Protein AF-A0A922DA40-F1 (afdb_monomer_lite)

Structure (mmCIF, N/CA/C/O backbone):
data_AF-A0A922DA40-F1
#
_entry.id   AF-A0A922DA40-F1
#
loop_
_atom_site.group_PDB
_atom_site.id
_atom_site.type_symbol
_atom_site.label_atom_id
_atom_site.label_alt_id
_atom_site.label_comp_id
_atom_site.label_asym_id
_atom_site.label_entity_id
_atom_site.label_seq_id
_atom_site.pdbx_PDB_ins_code
_atom_site.Cartn_x
_atom_site.Cartn_y
_atom_site.Cartn_z
_atom_site.occupancy
_atom_site.B_iso_or_equiv
_atom_site.auth_seq_id
_atom_site.auth_comp_id
_atom_site.auth_asym_id
_atom_site.auth_atom_id
_atom_site.pdbx_PDB_model_num
ATOM 1 N N . MET A 1 1 ? 18.856 2.507 1.432 1.00 57.56 1 MET A N 1
ATOM 2 C CA . MET A 1 1 ? 17.487 1.992 1.203 1.00 57.56 1 MET A CA 1
ATOM 3 C C . MET A 1 1 ? 16.734 1.787 2.518 1.00 57.56 1 MET A C 1
ATOM 5 O O . MET A 1 1 ? 15.672 2.367 2.653 1.00 57.56 1 MET A O 1
ATOM 9 N N . TYR A 1 2 ? 17.294 1.087 3.519 1.00 61.53 2 TYR A N 1
ATOM 10 C CA . TYR A 1 2 ? 16.634 0.909 4.829 1.00 61.53 2 TYR A CA 1
ATOM 11 C C . TYR A 1 2 ? 16.321 2.211 5.602 1.00 61.53 2 TYR A C 1
ATOM 13 O O . TYR A 1 2 ? 15.345 2.240 6.345 1.00 61.53 2 TYR A O 1
ATOM 21 N N . ASP A 1 3 ? 17.093 3.290 5.418 1.00 82.38 3 ASP A N 1
ATOM 22 C CA . ASP A 1 3 ? 16.867 4.548 6.156 1.00 82.38 3 ASP A CA 1
ATOM 23 C C . ASP A 1 3 ? 15.694 5.387 5.624 1.00 82.38 3 ASP A C 1
ATOM 25 O O . ASP A 1 3 ? 14.892 5.891 6.408 1.00 82.38 3 ASP A O 1
ATOM 29 N N . PHE A 1 4 ? 15.537 5.502 4.300 1.00 87.62 4 PHE A N 1
ATOM 30 C CA . PHE A 1 4 ? 14.433 6.267 3.703 1.00 87.62 4 PHE A CA 1
ATOM 31 C C . PHE A 1 4 ? 13.077 5.644 4.029 1.00 87.62 4 PHE A C 1
ATOM 33 O O . PHE A 1 4 ? 12.173 6.356 4.468 1.00 87.62 4 PHE A O 1
ATOM 40 N N . TYR A 1 5 ? 12.991 4.314 3.953 1.00 92.31 5 TYR A N 1
ATOM 41 C CA . TYR A 1 5 ? 11.803 3.576 4.361 1.00 92.31 5 TYR A CA 1
ATOM 42 C C . TYR A 1 5 ? 11.425 3.869 5.819 1.00 92.31 5 TYR A C 1
ATOM 44 O O . TYR A 1 5 ? 10.262 4.123 6.130 1.00 92.31 5 TYR A O 1
ATOM 52 N N . LYS A 1 6 ? 12.415 3.883 6.723 1.00 95.31 6 LYS A N 1
ATOM 53 C CA . LYS A 1 6 ? 12.194 4.144 8.151 1.00 95.31 6 LYS A CA 1
ATOM 54 C C . LYS A 1 6 ? 11.672 5.560 8.400 1.00 95.31 6 LYS A C 1
ATOM 56 O O . LYS A 1 6 ? 10.735 5.727 9.177 1.00 95.31 6 LYS A O 1
ATOM 61 N N . ILE A 1 7 ? 12.253 6.563 7.741 1.00 95.88 7 ILE A N 1
ATOM 62 C CA . ILE A 1 7 ? 11.807 7.961 7.845 1.00 95.88 7 ILE A CA 1
ATOM 63 C C . ILE A 1 7 ? 10.385 8.112 7.286 1.00 95.88 7 ILE A C 1
ATOM 65 O O . ILE A 1 7 ? 9.548 8.768 7.904 1.00 95.88 7 ILE A O 1
ATOM 69 N N . GLY A 1 8 ? 10.093 7.477 6.150 1.00 96.12 8 GLY A N 1
ATOM 70 C CA . GLY A 1 8 ? 8.775 7.515 5.521 1.00 96.12 8 GLY A CA 1
ATOM 71 C C . GLY A 1 8 ? 7.673 6.861 6.356 1.00 96.12 8 GLY A C 1
ATOM 72 O O . GLY A 1 8 ? 6.615 7.462 6.560 1.00 96.12 8 GLY A O 1
ATOM 73 N N . GLU A 1 9 ? 7.927 5.671 6.908 1.00 96.19 9 GLU A N 1
ATOM 74 C CA . GLU A 1 9 ? 6.984 5.006 7.818 1.00 96.19 9 GLU A CA 1
ATOM 75 C C . GLU A 1 9 ? 6.796 5.790 9.128 1.00 96.19 9 GLU A C 1
ATOM 77 O O . GLU A 1 9 ? 5.674 5.872 9.636 1.00 96.19 9 GLU A O 1
ATOM 82 N N . GLU A 1 10 ? 7.851 6.418 9.659 1.00 96.38 10 GLU A N 1
ATOM 83 C CA . GLU A 1 10 ? 7.732 7.287 10.834 1.00 96.38 10 GLU A CA 1
ATOM 84 C C . GLU A 1 10 ? 6.865 8.518 10.536 1.00 96.38 10 GLU A C 1
ATOM 86 O O . GLU A 1 10 ? 5.948 8.820 11.303 1.00 96.38 10 GLU A O 1
ATOM 91 N N . LEU A 1 11 ? 7.076 9.189 9.399 1.00 96.69 11 LEU A N 1
ATOM 92 C CA . LEU A 1 11 ? 6.264 10.339 8.997 1.00 96.69 11 LEU A CA 1
ATOM 93 C C . LEU A 1 11 ? 4.793 9.953 8.809 1.00 96.69 11 LEU A C 1
ATOM 95 O O . LEU A 1 11 ? 3.905 10.645 9.309 1.00 96.69 11 LEU A O 1
ATOM 99 N N . LYS A 1 12 ? 4.522 8.818 8.155 1.00 96.50 12 LYS A N 1
ATOM 100 C CA . LYS A 1 12 ? 3.167 8.261 8.031 1.00 96.50 12 LYS A CA 1
ATOM 101 C C . LYS A 1 12 ? 2.510 8.095 9.402 1.00 96.50 12 LYS A C 1
ATOM 103 O O . LYS A 1 12 ? 1.348 8.472 9.561 1.00 96.50 12 LYS A O 1
ATOM 108 N N . ARG A 1 13 ? 3.237 7.570 10.396 1.00 95.12 13 ARG A N 1
ATOM 109 C CA . ARG A 1 13 ? 2.729 7.428 11.770 1.00 95.12 13 ARG A CA 1
ATOM 110 C C . ARG A 1 13 ? 2.417 8.784 12.405 1.00 95.12 13 ARG A C 1
ATOM 112 O O . ARG A 1 13 ? 1.376 8.909 13.044 1.00 95.12 13 ARG A O 1
ATOM 119 N N . GLN A 1 14 ? 3.283 9.778 12.217 1.00 96.19 14 GLN A N 1
ATOM 120 C CA . GLN A 1 14 ? 3.118 11.122 12.783 1.00 96.19 14 GLN A CA 1
ATOM 121 C C . GLN A 1 14 ? 1.884 11.847 12.237 1.00 96.19 14 GLN A C 1
ATOM 123 O O . GLN A 1 14 ? 1.150 12.463 13.007 1.00 96.19 14 GLN A O 1
ATOM 128 N N . ILE A 1 15 ? 1.623 11.741 10.932 1.00 95.38 15 ILE A N 1
ATOM 129 C CA . ILE A 1 15 ? 0.474 12.403 10.291 1.00 95.38 15 ILE A CA 1
ATOM 130 C C . ILE A 1 15 ? -0.811 11.560 10.322 1.00 95.38 15 ILE A C 1
ATOM 132 O O . ILE A 1 15 ? -1.858 12.014 9.869 1.00 95.38 15 ILE A O 1
ATOM 136 N N . GLY A 1 16 ? -0.744 10.324 10.827 1.00 91.75 16 GLY A N 1
ATOM 137 C CA . GLY A 1 16 ? -1.880 9.402 10.856 1.00 91.75 16 GLY A CA 1
ATOM 138 C C . GLY A 1 16 ? -2.295 8.876 9.477 1.00 91.75 16 GLY A C 1
ATOM 139 O O . GLY A 1 16 ? -3.457 8.515 9.287 1.00 91.75 16 GLY A O 1
ATOM 140 N N . ALA A 1 17 ? -1.372 8.829 8.513 1.00 93.94 17 ALA A N 1
ATOM 141 C CA . ALA A 1 17 ? -1.641 8.272 7.192 1.00 93.94 17 ALA A CA 1
ATOM 142 C C . ALA A 1 17 ? -1.829 6.747 7.254 1.00 93.94 17 ALA A C 1
ATOM 144 O O . ALA A 1 17 ? -1.250 6.047 8.087 1.00 93.94 17 ALA A O 1
ATOM 145 N N . ILE A 1 18 ? -2.643 6.215 6.339 1.00 92.50 18 ILE A N 1
ATOM 146 C CA . ILE A 1 18 ? -3.019 4.796 6.351 1.00 92.50 18 ILE A CA 1
ATOM 147 C C . ILE A 1 18 ? -1.891 3.907 5.803 1.00 92.50 18 ILE A C 1
ATOM 149 O O . ILE A 1 18 ? -1.638 2.824 6.332 1.00 92.50 18 ILE A O 1
ATOM 153 N N . ALA A 1 19 ? -1.181 4.367 4.773 1.00 93.62 19 ALA A N 1
ATOM 154 C CA . ALA A 1 19 ? -0.114 3.627 4.108 1.00 93.62 19 ALA A CA 1
ATOM 155 C C . ALA A 1 19 ? 1.019 4.567 3.674 1.00 93.62 19 ALA A C 1
ATOM 157 O O . ALA A 1 19 ? 0.780 5.738 3.386 1.00 93.62 19 ALA A O 1
ATOM 158 N N . TYR A 1 20 ? 2.234 4.029 3.609 1.00 96.00 20 TYR A N 1
ATOM 159 C CA . TYR A 1 20 ? 3.387 4.625 2.941 1.00 96.00 20 TYR A CA 1
ATOM 160 C C . TYR A 1 20 ? 3.914 3.595 1.942 1.00 96.00 20 TYR A C 1
ATOM 162 O O . TYR A 1 20 ? 4.003 2.410 2.262 1.00 96.00 20 TYR A O 1
ATOM 170 N N . ILE A 1 21 ? 4.178 4.031 0.711 1.00 95.69 21 ILE A N 1
ATOM 171 C CA . ILE A 1 21 ? 4.614 3.166 -0.387 1.00 95.69 21 ILE A CA 1
ATOM 172 C C . ILE A 1 21 ? 5.697 3.913 -1.161 1.00 95.69 21 ILE A C 1
ATOM 174 O O . ILE A 1 21 ? 5.450 4.995 -1.688 1.00 95.69 21 ILE A O 1
ATOM 178 N N . GLU A 1 22 ? 6.887 3.326 -1.247 1.00 94.75 22 GLU A N 1
ATOM 179 C CA . GLU A 1 22 ? 7.958 3.802 -2.124 1.00 94.75 22 GLU A CA 1
ATOM 180 C C . GLU A 1 22 ? 7.721 3.298 -3.555 1.00 94.75 22 GLU A C 1
ATOM 182 O O . GLU A 1 22 ? 7.381 2.127 -3.750 1.00 94.75 22 GLU A O 1
ATOM 187 N N . CYS A 1 23 ? 7.938 4.143 -4.566 1.00 94.94 23 CYS A N 1
ATOM 188 C CA . CYS A 1 23 ? 7.860 3.752 -5.976 1.00 94.94 23 CYS A CA 1
ATOM 189 C C . CYS A 1 23 ? 8.969 4.373 -6.823 1.00 94.94 23 CYS A C 1
ATOM 191 O O . CYS A 1 23 ? 9.486 5.443 -6.502 1.00 94.94 23 CYS A O 1
ATOM 193 N N . ILE A 1 24 ? 9.272 3.730 -7.953 1.00 95.25 24 ILE A N 1
ATOM 194 C CA . ILE A 1 24 ? 10.184 4.260 -8.971 1.00 95.25 24 ILE A CA 1
ATOM 195 C C . ILE A 1 24 ? 9.447 4.271 -10.305 1.00 95.25 24 ILE A C 1
ATOM 197 O O . ILE A 1 24 ? 9.222 3.225 -10.911 1.00 95.25 24 ILE A O 1
ATOM 201 N N . SER A 1 25 ? 9.088 5.460 -10.783 1.00 94.81 25 SER A N 1
ATOM 202 C CA . SER A 1 25 ? 8.286 5.604 -12.002 1.00 94.81 25 SER A CA 1
ATOM 203 C C . SER A 1 25 ? 9.014 5.126 -13.260 1.00 94.81 25 SER A C 1
ATOM 205 O O . SER A 1 25 ? 8.384 4.557 -14.144 1.00 94.81 25 SER A O 1
ATOM 207 N N . MET A 1 26 ? 10.339 5.303 -13.322 1.00 96.62 26 MET A N 1
ATOM 208 C CA . MET A 1 26 ? 11.161 4.939 -14.485 1.00 96.62 26 MET A CA 1
ATOM 209 C C . MET 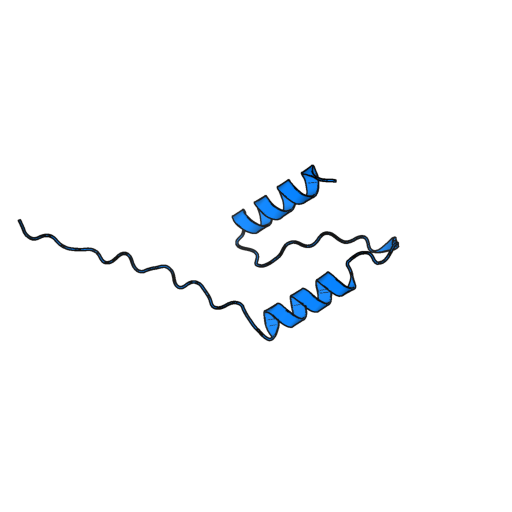A 1 26 ? 11.138 3.433 -14.775 1.00 96.62 26 MET A C 1
ATOM 211 O O . MET A 1 26 ? 10.969 3.030 -15.919 1.00 96.62 26 MET A O 1
ATOM 215 N N . THR A 1 27 ? 11.283 2.604 -13.739 1.00 97.19 27 THR A N 1
ATOM 216 C CA . THR A 1 27 ? 11.230 1.135 -13.844 1.00 97.19 27 THR A CA 1
ATOM 217 C C . THR A 1 27 ? 9.841 0.580 -13.538 1.00 97.19 27 THR A C 1
ATOM 219 O O . THR A 1 27 ? 9.663 -0.631 -13.452 1.00 97.19 27 THR A O 1
ATOM 222 N N . GLN A 1 28 ? 8.859 1.465 -13.339 1.00 95.75 28 GLN A N 1
ATOM 223 C CA . GLN A 1 28 ? 7.491 1.145 -12.935 1.00 95.75 28 GLN A CA 1
ATOM 224 C C . GLN A 1 28 ? 7.386 0.329 -11.634 1.00 95.75 28 GLN A C 1
ATOM 226 O O . GLN A 1 28 ? 6.359 -0.298 -11.356 1.00 95.75 28 GLN A O 1
ATOM 231 N N . GLN A 1 29 ? 8.419 0.366 -10.790 1.00 96.44 29 GLN A N 1
ATOM 232 C CA . GLN A 1 29 ? 8.432 -0.355 -9.526 1.00 96.44 29 GLN A CA 1
ATOM 233 C C . GLN A 1 29 ? 7.373 0.225 -8.583 1.00 96.44 29 GLN A C 1
ATOM 235 O O . GLN A 1 29 ? 7.359 1.425 -8.308 1.00 96.44 29 GLN A O 1
ATOM 240 N N . ASN A 1 30 ? 6.500 -0.648 -8.075 1.00 95.06 30 ASN A N 1
ATOM 241 C CA . ASN A 1 30 ? 5.418 -0.343 -7.132 1.00 95.06 30 ASN A CA 1
ATOM 242 C C . ASN A 1 30 ? 4.347 0.650 -7.620 1.00 95.06 30 ASN A C 1
ATOM 244 O O . ASN A 1 30 ? 3.465 1.002 -6.839 1.00 95.06 30 ASN A O 1
ATOM 248 N N . LEU A 1 31 ? 4.335 1.041 -8.901 1.00 97.12 31 LEU A N 1
ATOM 249 C CA . LEU A 1 31 ? 3.281 1.919 -9.430 1.00 97.12 31 LEU A CA 1
ATOM 250 C C . LEU A 1 31 ? 1.892 1.291 -9.274 1.00 97.12 31 LEU A C 1
ATOM 252 O O . LEU A 1 31 ? 0.986 1.922 -8.737 1.00 97.12 31 LEU A O 1
ATOM 256 N N . LYS A 1 32 ? 1.736 0.016 -9.656 1.00 96.62 32 LYS A N 1
ATOM 257 C CA . LYS A 1 32 ? 0.471 -0.712 -9.475 1.00 96.62 32 LYS A CA 1
ATOM 258 C C . LYS A 1 32 ? 0.059 -0.784 -8.001 1.00 96.62 32 LYS A C 1
ATOM 260 O O . LYS A 1 32 ? -1.108 -0.601 -7.685 1.00 96.62 32 LYS A O 1
ATOM 265 N N . ALA A 1 33 ? 1.022 -0.998 -7.101 1.00 96.88 33 ALA A N 1
ATOM 266 C CA . ALA A 1 33 ? 0.765 -1.113 -5.669 1.00 96.88 33 ALA A CA 1
ATOM 267 C C . ALA A 1 33 ? 0.210 0.189 -5.070 1.00 96.88 33 ALA A C 1
ATOM 269 O O . ALA A 1 33 ? -0.680 0.124 -4.220 1.00 96.88 33 ALA A O 1
ATOM 270 N N . ILE A 1 34 ? 0.683 1.354 -5.534 1.00 96.81 34 ILE A N 1
ATOM 271 C CA . ILE A 1 34 ? 0.133 2.658 -5.136 1.00 96.81 34 ILE A CA 1
ATOM 272 C C . ILE A 1 34 ? -1.352 2.730 -5.494 1.00 96.81 34 ILE A C 1
ATOM 274 O O . ILE A 1 34 ? -2.179 2.946 -4.610 1.00 96.81 34 ILE A O 1
ATOM 278 N N . PHE A 1 35 ? -1.699 2.490 -6.761 1.00 97.19 35 PHE A N 1
ATOM 279 C CA . PHE A 1 35 ? -3.085 2.616 -7.219 1.00 97.19 35 PHE A CA 1
ATOM 280 C C . PHE A 1 35 ? -4.005 1.555 -6.613 1.00 97.19 35 PHE A C 1
ATOM 282 O O . PHE A 1 35 ? -5.081 1.900 -6.125 1.00 97.19 35 PHE A O 1
ATOM 289 N N . ASP A 1 36 ? -3.576 0.291 -6.567 1.00 97.62 36 ASP A N 1
ATOM 290 C CA . ASP A 1 36 ? -4.340 -0.793 -5.942 1.00 97.62 36 ASP A CA 1
ATOM 291 C C . ASP A 1 36 ? -4.640 -0.476 -4.470 1.00 97.62 36 ASP A C 1
ATOM 293 O O . ASP A 1 36 ? -5.768 -0.660 -4.007 1.00 97.62 36 ASP A O 1
ATOM 297 N N . THR A 1 37 ? -3.644 0.030 -3.732 1.00 96.00 37 THR A N 1
ATOM 298 C CA . THR A 1 37 ? -3.813 0.377 -2.315 1.00 96.00 37 THR A CA 1
ATOM 299 C C . THR A 1 37 ? -4.758 1.559 -2.155 1.00 96.00 37 THR A C 1
ATOM 301 O O . THR A 1 37 ? -5.674 1.485 -1.340 1.00 96.00 37 THR A O 1
ATOM 304 N N . SER A 1 38 ? -4.597 2.624 -2.943 1.00 96.12 38 SER A N 1
ATOM 305 C CA . SER A 1 38 ? -5.496 3.781 -2.898 1.00 96.12 38 SER A CA 1
ATOM 306 C C . SER A 1 38 ? -6.945 3.394 -3.191 1.00 96.12 38 SER A C 1
ATOM 308 O O . SER A 1 38 ? -7.837 3.763 -2.429 1.00 96.12 38 SER A O 1
ATOM 310 N N . ILE A 1 39 ? -7.182 2.605 -4.243 1.00 97.50 39 ILE A N 1
ATOM 311 C CA . ILE A 1 39 ? -8.525 2.136 -4.608 1.00 97.50 39 ILE A CA 1
ATOM 312 C C . ILE A 1 39 ? -9.102 1.274 -3.483 1.00 97.50 39 ILE A C 1
ATOM 314 O O . ILE A 1 39 ? -10.223 1.517 -3.034 1.00 97.50 39 ILE A O 1
ATOM 318 N N . LYS A 1 40 ? -8.329 0.308 -2.973 1.00 95.94 40 LYS A N 1
ATOM 319 C CA . LYS A 1 40 ? -8.769 -0.568 -1.882 1.00 95.94 40 LYS A CA 1
ATOM 320 C C . LYS A 1 40 ? -9.150 0.219 -0.631 1.00 95.94 40 LYS A C 1
ATOM 322 O O . LYS A 1 40 ? -10.171 -0.085 -0.032 1.00 95.94 40 LYS A O 1
ATOM 327 N N . LEU A 1 41 ? -8.364 1.225 -0.249 1.00 94.62 41 LEU A N 1
ATOM 328 C CA . LEU A 1 41 ? -8.634 2.040 0.938 1.00 94.62 41 LEU A CA 1
ATOM 329 C C . LEU A 1 41 ? -9.911 2.874 0.822 1.00 94.62 41 LEU A C 1
ATOM 331 O O . LEU A 1 41 ? -10.544 3.150 1.838 1.00 94.62 41 LEU A O 1
ATOM 335 N N . VAL A 1 42 ? -10.277 3.278 -0.395 1.00 95.00 42 VAL A N 1
ATOM 336 C CA . VAL A 1 42 ? -11.533 3.991 -0.649 1.00 95.00 42 VAL A CA 1
ATOM 337 C C . VAL A 1 42 ? -12.720 3.027 -0.634 1.00 95.00 42 VAL A C 1
ATOM 339 O O . VAL A 1 42 ? -13.756 3.357 -0.064 1.00 95.00 42 VAL A O 1
ATOM 342 N N . LEU A 1 43 ? -12.576 1.841 -1.236 1.00 97.00 43 LEU A N 1
ATOM 343 C CA . LEU A 1 43 ? -13.657 0.852 -1.330 1.00 97.00 43 LEU A CA 1
ATOM 344 C C . LEU A 1 43 ? -13.924 0.114 -0.010 1.00 97.00 43 LEU A C 1
ATOM 346 O O . LEU A 1 43 ? -15.077 -0.147 0.322 1.00 97.00 43 LEU A O 1
ATOM 350 N N . ASP A 1 44 ? -12.872 -0.220 0.734 1.00 93.44 44 ASP A N 1
ATOM 351 C CA . ASP A 1 44 ? -12.927 -0.919 2.019 1.00 93.44 44 ASP A CA 1
ATOM 352 C C . ASP A 1 44 ? -12.090 -0.149 3.055 1.00 93.44 44 ASP A C 1
A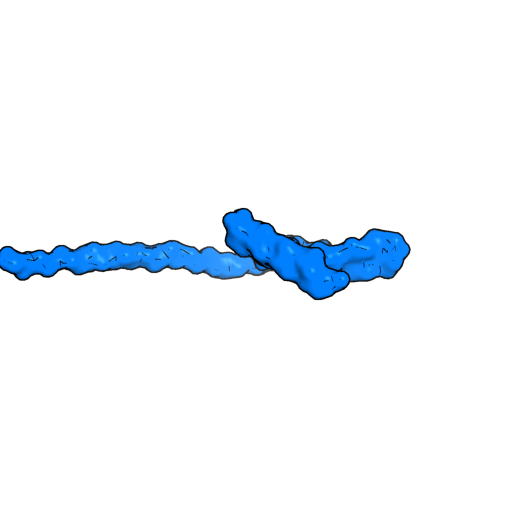TOM 354 O O . ASP A 1 44 ? -10.926 -0.483 3.320 1.00 93.44 44 ASP A O 1
ATOM 358 N N . PRO A 1 45 ? -12.641 0.947 3.610 1.00 89.69 45 PRO A N 1
ATOM 359 C CA . PRO A 1 45 ? -11.910 1.772 4.552 1.00 89.69 45 PRO A CA 1
ATOM 360 C C . PRO A 1 45 ? -11.649 0.991 5.848 1.00 89.69 45 PRO A C 1
ATOM 362 O O . PRO A 1 45 ? -12.567 0.383 6.413 1.00 89.69 45 PRO A O 1
ATOM 365 N N . PRO A 1 46 ? -10.420 1.033 6.395 1.00 85.12 46 PRO A N 1
ATOM 366 C CA . PRO A 1 46 ? -10.122 0.365 7.651 1.00 85.12 46 PRO A CA 1
ATOM 367 C C . PRO A 1 46 ? -11.034 0.910 8.752 1.00 85.12 46 PRO A C 1
ATOM 369 O O . PRO A 1 46 ? -11.155 2.125 8.930 1.00 85.12 46 PRO A O 1
ATOM 372 N N . LYS A 1 47 ? -11.673 0.005 9.509 1.00 77.19 47 LYS A N 1
ATOM 373 C CA . LYS A 1 47 ? -12.564 0.374 10.620 1.00 77.19 47 LYS A CA 1
ATOM 374 C C . LYS A 1 47 ? -11.836 1.363 11.523 1.00 77.19 47 LYS A C 1
ATOM 376 O O . LYS A 1 47 ? -10.809 1.020 12.115 1.00 77.19 47 LYS A O 1
ATOM 381 N N . SER A 1 48 ? -12.366 2.582 11.631 1.00 66.12 48 SER A N 1
ATOM 382 C CA . SER A 1 48 ? -11.780 3.594 12.499 1.00 66.12 48 SER A CA 1
ATOM 383 C C . SER A 1 48 ? -11.693 3.016 13.909 1.00 66.12 48 SER A C 1
ATOM 385 O O . SER A 1 48 ? -12.686 2.562 14.489 1.00 66.12 48 SER A O 1
ATOM 387 N N . LYS A 1 49 ? -10.480 2.975 14.473 1.00 60.59 49 LYS A N 1
ATOM 388 C CA . LYS A 1 49 ? -10.319 2.692 15.897 1.00 60.59 49 LYS A CA 1
ATOM 389 C C . LYS A 1 49 ? -10.964 3.869 16.616 1.00 60.59 49 LYS A C 1
ATOM 391 O O . LYS A 1 49 ? -10.324 4.901 16.796 1.00 60.59 49 LYS A O 1
ATOM 396 N N . LYS A 1 50 ? -12.248 3.740 16.975 1.00 58.12 50 LYS A N 1
ATOM 397 C CA . LYS A 1 50 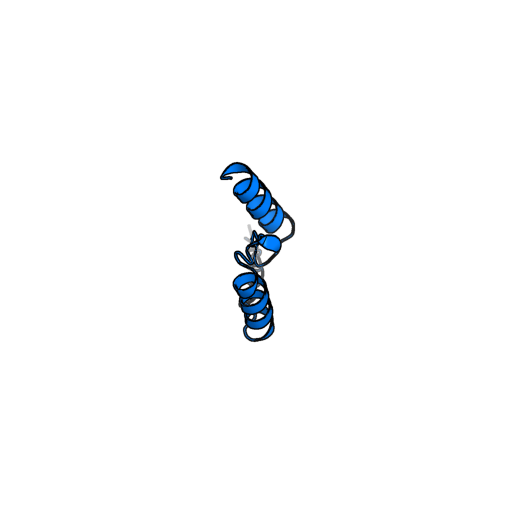? -12.924 4.712 17.838 1.00 58.12 50 LYS A CA 1
ATOM 398 C C . LYS A 1 50 ? -11.993 4.950 19.031 1.00 58.12 50 LYS A C 1
ATOM 400 O O . LYS A 1 50 ? -11.564 3.958 19.634 1.00 58.12 50 LYS A O 1
ATOM 405 N N . PRO A 1 51 ? -11.639 6.202 19.367 1.00 60.38 51 PRO A N 1
ATOM 406 C CA . PRO A 1 51 ? -10.858 6.446 20.567 1.00 60.38 51 PRO A CA 1
ATOM 407 C C . PRO A 1 51 ? -11.616 5.806 21.730 1.00 60.38 51 PRO A C 1
ATOM 409 O O . PRO A 1 51 ? -12.809 6.063 21.911 1.00 60.38 51 PRO A O 1
ATOM 412 N N . LYS A 1 52 ? -10.960 4.907 22.477 1.00 57.75 52 LYS A N 1
ATOM 413 C CA . LYS A 1 52 ? -11.558 4.330 23.684 1.00 57.75 52 LYS A CA 1
ATOM 414 C C . LYS A 1 52 ? -11.915 5.511 24.588 1.00 57.75 52 LYS A C 1
ATOM 416 O O . LYS A 1 52 ? -11.014 6.181 25.090 1.00 57.75 52 LYS A O 1
ATOM 421 N N . ARG A 1 53 ? -13.210 5.801 24.771 1.00 58.38 53 ARG A N 1
ATOM 422 C CA . ARG A 1 53 ? -13.670 6.739 25.804 1.00 58.38 53 ARG A CA 1
ATOM 423 C C . ARG A 1 53 ? -13.058 6.250 27.117 1.00 58.38 53 ARG A C 1
ATOM 425 O O . ARG A 1 53 ? -13.394 5.156 27.564 1.00 58.38 53 ARG A O 1
ATOM 432 N N . LYS A 1 54 ? -12.135 7.020 27.705 1.00 60.69 54 LYS A N 1
ATOM 433 C CA . LYS A 1 54 ? -11.694 6.785 29.083 1.00 60.69 54 LYS A CA 1
ATOM 434 C C . LYS A 1 54 ? -12.951 6.903 29.943 1.00 60.69 54 LYS A C 1
ATOM 436 O O . LYS A 1 54 ? -13.498 7.998 30.055 1.00 60.69 54 LYS A O 1
ATOM 441 N N . GLN A 1 55 ? -13.454 5.791 30.476 1.00 59.62 55 GLN A N 1
ATOM 442 C CA . GLN A 1 55 ? -14.487 5.860 31.500 1.00 59.62 55 GLN A CA 1
ATOM 443 C C . GLN A 1 55 ? -13.850 6.569 32.698 1.00 59.62 55 GLN A C 1
ATOM 445 O O . GLN A 1 55 ? -12.862 6.090 33.250 1.00 59.62 55 GLN A O 1
ATOM 450 N N . ARG A 1 56 ? -14.338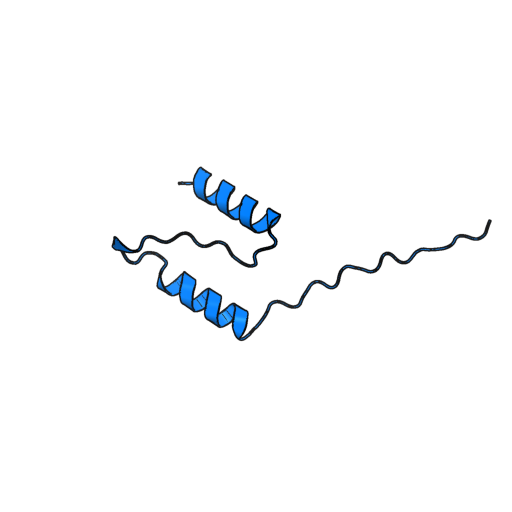 7.766 33.035 1.00 60.69 56 ARG A N 1
ATOM 451 C CA . ARG A 1 56 ? -14.003 8.409 34.305 1.00 60.69 56 ARG A CA 1
ATOM 452 C C . ARG A 1 56 ? -14.732 7.622 35.386 1.00 60.69 56 ARG A C 1
ATOM 454 O O . ARG A 1 56 ? -15.926 7.822 35.580 1.00 60.69 56 ARG A O 1
ATOM 461 N N . THR A 1 57 ? -14.036 6.706 36.045 1.00 58.88 57 THR A N 1
ATOM 462 C CA . THR A 1 57 ? -14.531 6.115 37.287 1.00 58.88 57 THR A CA 1
ATOM 463 C C . THR A 1 57 ? -14.454 7.201 38.356 1.00 58.88 57 THR A C 1
ATOM 465 O O . THR A 1 57 ? -13.364 7.565 38.788 1.00 58.88 57 THR A O 1
ATOM 468 N N . TYR A 1 58 ? -15.597 7.772 38.730 1.00 54.94 58 TYR A N 1
ATOM 469 C CA . TYR A 1 58 ? -15.700 8.585 39.938 1.00 54.94 58 TYR A CA 1
ATOM 470 C C . TYR A 1 58 ? -15.720 7.625 41.126 1.00 54.94 58 TYR A C 1
ATOM 472 O O . TYR A 1 58 ? -16.692 6.899 41.322 1.00 54.94 58 TYR A O 1
ATOM 480 N N . ILE A 1 59 ? -14.620 7.574 41.873 1.00 59.78 59 ILE A N 1
ATOM 481 C CA . ILE A 1 59 ? -14.575 6.900 43.169 1.00 59.78 59 ILE A CA 1
ATOM 482 C C . ILE A 1 59 ? -15.098 7.929 44.173 1.00 59.78 59 ILE A C 1
ATOM 484 O O . ILE A 1 59 ? -14.469 8.969 44.359 1.00 59.78 59 ILE A O 1
ATOM 488 N N . PHE A 1 60 ? -16.275 7.681 44.744 1.00 55.97 60 PHE A N 1
ATOM 489 C CA . PHE A 1 60 ? -16.758 8.432 45.899 1.00 55.97 60 PHE A CA 1
ATOM 490 C C . PHE A 1 60 ? -15.961 7.955 47.121 1.00 55.97 60 PHE A C 1
ATOM 492 O O . PHE A 1 60 ? -15.981 6.764 47.433 1.00 55.97 60 PHE A O 1
ATOM 499 N N . LEU A 1 61 ? -15.207 8.876 47.725 1.00 62.91 61 LEU A N 1
ATOM 500 C CA . LEU A 1 61 ? -14.637 8.770 49.071 1.00 62.91 61 LEU A CA 1
ATOM 501 C C . LEU A 1 61 ? -15.634 9.363 50.067 1.00 62.91 61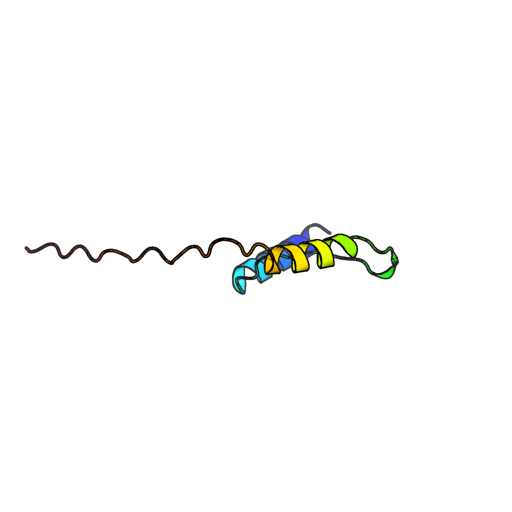 LEU A C 1
ATOM 503 O O . LEU A 1 61 ? -16.249 10.394 49.704 1.00 62.91 61 LEU A O 1
#

Foldseek 3Di:
DVVVVVVQVVVCVVVVNPDDDDADVVVRRCVVVVVVVVVCCV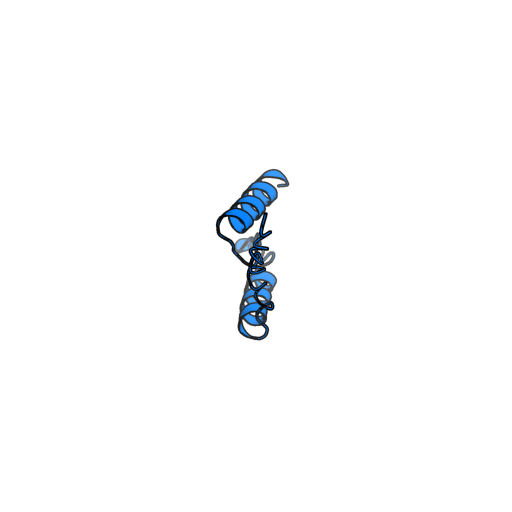VPPDDPPDPPPPPPPDDDD

Radius of gyration: 18.55 Å; chains: 1; bounding box: 34×14×64 Å

Organism: Carya illinoinensis (NCBI:txid32201)

pLDDT: mean 85.25, std 15.73, range [54.94, 97.62]

Sequence (61 aa):
MYDFYKIGEELKRQIGAIAYIECISMTQQNLKAIFDTSIKLVLDPPKSKKPKRKQRTYIFL

Secondary structure (DSSP, 8-state):
-HHHHHHHHHHHHHHT-S-----BTTTTBTHHHHHHHHHHHHHSPPPP-------------